Protein AF-A0A6M0BL70-F1 (afdb_monomer_lite)

Secondary structure (DSSP, 8-state):
-EEEEEEEEEEE-TTSTTTTS-EEEEESS-GGG-HHHHHHHTT---SEEEEEEEEEE-BTTTTB----GGGSSSB--TT----B---S--TTHHHHHHHHHHTS-HHHHTT--S--HHHHHHHHHHHTSSSTTT-

Foldseek 3Di:
DKDWQWKKKWFAAPPDPPNQGTDIDIDRDDCVPDPVNVVCVVPDDGDDMDMDTDMFDQDPVVRDTPRDRLPHDQDDFVLFRDTDDDDDADPPCVVCVVVLQVQADPVLSVRRDDDGSVSSVVRSVCRPDPCRSRD

pLDDT: mean 92.27, std 5.48, range [60.94, 97.94]

Structure (mmCIF, N/CA/C/O backbone):
data_AF-A0A6M0BL70-F1
#
_entry.id   AF-A0A6M0BL70-F1
#
loop_
_atom_site.group_PDB
_atom_site.id
_atom_site.type_symbol
_atom_site.label_atom_id
_atom_site.label_alt_id
_atom_site.label_comp_id
_atom_site.label_asym_id
_atom_site.label_entity_id
_atom_site.label_seq_id
_atom_site.pdbx_PDB_ins_code
_atom_site.Cartn_x
_atom_site.Cartn_y
_atom_site.Cartn_z
_atom_site.occupancy
_atom_site.B_iso_or_equiv
_atom_site.auth_seq_id
_atom_site.auth_comp_id
_atom_site.auth_asym_id
_atom_site.auth_atom_id
_atom_site.pdbx_PDB_model_num
ATOM 1 N N . MET A 1 1 ? 23.616 -1.511 -5.590 1.00 75.88 1 MET A N 1
ATOM 2 C CA . MET A 1 1 ? 23.458 -1.416 -4.116 1.00 75.88 1 MET A CA 1
ATOM 3 C C . MET A 1 1 ? 21.971 -1.233 -3.815 1.00 75.88 1 MET A C 1
ATOM 5 O O . MET A 1 1 ? 21.273 -0.740 -4.693 1.00 75.88 1 MET A O 1
ATOM 9 N N . ILE A 1 2 ? 21.470 -1.657 -2.653 1.00 85.19 2 ILE A N 1
ATOM 10 C CA . ILE A 1 2 ? 20.091 -1.364 -2.217 1.00 85.19 2 ILE A CA 1
ATOM 11 C C . ILE A 1 2 ? 20.122 -0.381 -1.051 1.00 85.19 2 ILE A C 1
ATOM 13 O O . ILE A 1 2 ? 21.054 -0.418 -0.249 1.00 85.19 2 ILE A O 1
ATOM 17 N N . GLN A 1 3 ? 19.112 0.477 -0.954 1.00 86.88 3 GLN A N 1
ATOM 18 C CA . GLN A 1 3 ? 18.956 1.405 0.164 1.00 86.88 3 GLN A CA 1
ATOM 19 C C . GLN A 1 3 ? 17.521 1.424 0.686 1.00 86.88 3 GLN A C 1
ATOM 21 O O . GLN A 1 3 ? 16.594 1.045 -0.030 1.00 86.88 3 GLN A O 1
ATOM 26 N N . LEU A 1 4 ? 17.336 1.900 1.918 1.00 90.69 4 LEU A N 1
ATOM 27 C CA . LEU A 1 4 ? 16.010 2.163 2.477 1.00 90.69 4 LEU A CA 1
ATOM 28 C C . LEU A 1 4 ? 15.299 3.246 1.663 1.00 90.69 4 LEU A C 1
ATOM 30 O O . LEU A 1 4 ? 15.883 4.279 1.346 1.00 90.69 4 LEU A O 1
ATOM 34 N N . ALA A 1 5 ? 14.035 2.996 1.339 1.00 91.81 5 ALA A N 1
ATOM 35 C CA . ALA A 1 5 ? 13.237 3.857 0.473 1.00 91.81 5 ALA A CA 1
ATOM 36 C C . ALA A 1 5 ? 11.810 4.091 0.994 1.00 91.81 5 ALA A C 1
ATOM 38 O O . ALA A 1 5 ? 10.976 4.614 0.255 1.00 91.81 5 ALA A O 1
ATOM 39 N N . GLY A 1 6 ? 11.531 3.687 2.237 1.00 93.62 6 GLY A N 1
ATOM 40 C CA . GLY A 1 6 ? 10.323 4.056 2.966 1.00 93.62 6 GLY A CA 1
ATOM 41 C C . GLY A 1 6 ? 9.858 3.026 3.987 1.00 93.62 6 GLY A C 1
ATOM 42 O O . GLY A 1 6 ? 10.362 1.903 4.058 1.00 93.62 6 GLY A O 1
ATOM 43 N N . PHE A 1 7 ? 8.880 3.434 4.781 1.00 95.69 7 PHE A N 1
ATOM 44 C CA 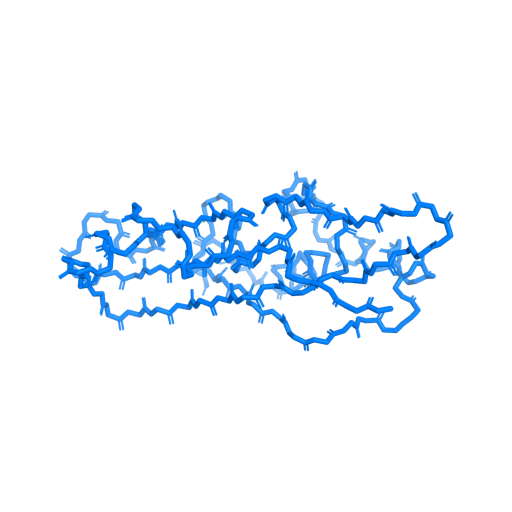. PHE A 1 7 ? 8.142 2.621 5.729 1.00 95.69 7 PHE A CA 1
ATOM 45 C C . PHE A 1 7 ? 6.653 2.940 5.641 1.00 95.69 7 PHE A C 1
ATOM 47 O O . PHE A 1 7 ? 6.236 4.028 5.248 1.00 95.69 7 PHE A O 1
ATOM 54 N N . SER A 1 8 ? 5.841 1.965 6.018 1.00 96.12 8 SER A N 1
ATOM 55 C CA . SER A 1 8 ? 4.398 2.078 5.942 1.00 96.12 8 SER A CA 1
ATOM 56 C C . SER A 1 8 ? 3.686 1.049 6.803 1.00 96.12 8 SER A C 1
ATOM 58 O O . SER A 1 8 ? 4.236 -0.022 7.078 1.00 96.12 8 SER A O 1
ATOM 60 N N . LEU A 1 9 ? 2.446 1.356 7.172 1.00 96.38 9 LEU A N 1
ATOM 61 C CA . LEU A 1 9 ? 1.517 0.429 7.801 1.00 96.38 9 LEU A CA 1
ATOM 62 C C . LEU A 1 9 ? 0.068 0.706 7.388 1.00 96.38 9 LEU A C 1
ATOM 64 O O . LEU A 1 9 ? -0.296 1.837 7.067 1.00 96.38 9 LEU A O 1
ATOM 68 N N . ALA A 1 10 ? -0.746 -0.342 7.435 1.00 96.75 10 ALA A N 1
ATOM 69 C CA . ALA A 1 10 ? -2.199 -0.307 7.382 1.00 96.75 10 ALA A CA 1
ATOM 70 C C . ALA A 1 10 ? -2.757 -1.113 8.559 1.00 96.75 10 ALA A C 1
ATOM 72 O O . ALA A 1 10 ? -2.222 -2.176 8.893 1.00 96.75 10 ALA A O 1
ATOM 73 N N . THR A 1 11 ? -3.808 -0.605 9.199 1.00 96.06 11 THR A N 1
ATOM 74 C CA . THR A 1 11 ? -4.398 -1.227 10.393 1.00 96.06 11 THR A CA 1
ATOM 75 C C . THR A 1 11 ? -5.917 -1.185 10.385 1.00 96.06 11 THR A C 1
ATOM 77 O O . THR A 1 11 ? -6.475 -0.144 10.053 1.00 96.06 11 THR A O 1
ATOM 80 N N . TRP A 1 12 ? -6.569 -2.275 10.797 1.00 95.50 12 TRP A N 1
ATOM 81 C CA . TRP A 1 12 ? -8.031 -2.400 10.874 1.00 95.50 12 TRP A CA 1
ATOM 82 C C . TRP A 1 12 ? -8.463 -2.718 12.298 1.00 95.50 12 TRP A C 1
ATOM 84 O O . TRP A 1 12 ? -7.952 -3.651 12.927 1.00 95.50 12 TRP A O 1
ATOM 94 N N . SER A 1 13 ? -9.442 -1.967 12.791 1.00 95.00 13 SER A N 1
ATOM 95 C CA . SER A 1 13 ? -9.928 -2.090 14.162 1.00 95.00 13 SER A CA 1
ATOM 96 C C . SER A 1 13 ? -11.428 -2.359 14.174 1.00 95.00 13 SER A C 1
ATOM 98 O O . SER A 1 13 ? -12.228 -1.559 13.682 1.00 95.00 13 SER A O 1
ATOM 100 N N . LYS A 1 14 ? -11.796 -3.502 14.751 1.00 94.69 14 LYS A N 1
ATOM 101 C CA . LYS A 1 14 ? -13.166 -3.984 14.881 1.00 94.69 14 LYS A CA 1
ATOM 102 C C . LYS A 1 14 ? -13.978 -3.100 15.816 1.00 94.69 14 LYS A C 1
ATOM 104 O O . LYS A 1 14 ? -13.456 -2.592 16.806 1.00 94.69 14 LYS A O 1
ATOM 109 N N . GLY A 1 15 ? -15.263 -2.941 15.520 1.00 93.25 15 GLY A N 1
ATOM 110 C CA . GLY A 1 15 ? -16.185 -2.130 16.314 1.00 93.25 15 GLY A CA 1
ATOM 111 C C . GLY A 1 15 ? -15.966 -0.621 16.185 1.00 93.25 15 GLY A C 1
ATOM 112 O O . GLY A 1 15 ? -16.512 0.139 16.983 1.00 93.25 15 GLY A O 1
ATOM 113 N N . THR A 1 16 ? -15.179 -0.171 15.204 1.00 90.88 16 THR A N 1
ATOM 114 C CA . THR A 1 16 ? -15.022 1.253 14.881 1.00 90.88 16 THR A CA 1
ATOM 115 C C . THR A 1 16 ? -15.964 1.659 13.747 1.00 90.88 16 THR A C 1
ATOM 117 O O . THR A 1 16 ? -16.439 0.820 12.986 1.00 90.88 16 THR A O 1
ATOM 120 N N . LEU A 1 17 ? -16.224 2.965 13.593 1.00 87.94 17 LEU A N 1
ATOM 121 C CA . LEU A 1 17 ? -17.066 3.489 12.503 1.00 87.94 17 LEU A CA 1
ATOM 122 C C . LEU A 1 17 ? -16.503 3.196 11.100 1.00 87.94 17 LEU A C 1
ATOM 124 O O . LEU A 1 17 ? -17.225 3.313 10.114 1.00 87.94 17 LEU A O 1
ATOM 1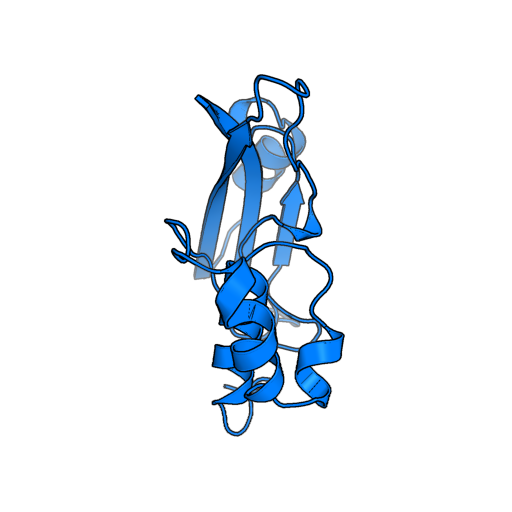28 N N . SER A 1 18 ? -15.223 2.841 11.012 1.00 86.69 18 SER A N 1
ATOM 129 C CA . SER A 1 18 ? -14.506 2.570 9.772 1.00 86.69 18 SER A CA 1
ATOM 130 C C . SER A 1 18 ? -13.851 1.188 9.793 1.00 86.69 18 SER A C 1
ATOM 132 O O . SER A 1 18 ? -12.773 1.037 9.240 1.00 86.69 18 SER A O 1
ATOM 134 N N . GLU A 1 19 ? -14.466 0.185 10.431 1.00 91.88 19 GLU A N 1
ATOM 135 C CA . GLU A 1 19 ? -13.898 -1.173 10.567 1.00 91.88 19 GLU A CA 1
ATOM 136 C C . GLU A 1 19 ? -13.452 -1.787 9.226 1.00 91.88 19 GLU A C 1
ATOM 138 O O . GLU A 1 19 ? -12.446 -2.491 9.166 1.00 91.88 19 GLU A O 1
ATOM 143 N N . ASP A 1 20 ? -14.160 -1.453 8.149 1.00 88.81 20 ASP A N 1
ATOM 144 C CA . ASP A 1 20 ? -13.889 -1.928 6.793 1.00 88.81 20 ASP A CA 1
ATOM 145 C C . ASP A 1 20 ? -12.709 -1.226 6.094 1.00 88.81 20 ASP A C 1
ATOM 147 O O . ASP A 1 20 ? -12.201 -1.728 5.091 1.00 88.81 20 ASP A O 1
ATOM 151 N N . TYR A 1 21 ? -12.262 -0.072 6.597 1.00 90.81 21 TYR A N 1
ATOM 152 C CA . TYR A 1 21 ? -11.222 0.745 5.971 1.00 90.81 21 TYR A CA 1
ATOM 153 C C . TYR A 1 21 ? -10.032 0.924 6.913 1.00 90.81 21 TYR A C 1
ATOM 155 O O . TYR A 1 21 ? -10.209 1.337 8.062 1.00 90.81 21 TYR A O 1
ATOM 163 N N . PRO A 1 22 ? -8.798 0.676 6.453 1.00 94.06 22 PRO A N 1
ATOM 164 C CA . PRO A 1 22 ? -7.663 0.782 7.342 1.00 94.06 22 PRO A CA 1
ATOM 165 C C . PRO A 1 22 ? -7.303 2.230 7.653 1.00 94.06 22 PRO A C 1
ATOM 167 O O . PRO A 1 22 ? -7.357 3.112 6.795 1.00 94.06 22 PRO A O 1
ATOM 170 N N . PHE A 1 23 ? -6.772 2.440 8.852 1.00 94.12 23 PHE A N 1
ATOM 171 C CA . PHE A 1 23 ? -5.858 3.548 9.089 1.00 94.12 23 PHE A CA 1
ATOM 172 C C . PHE A 1 23 ? -4.541 3.267 8.359 1.00 94.12 23 PHE A C 1
ATOM 174 O O . PHE A 1 23 ? -3.953 2.199 8.551 1.00 94.12 23 PHE A O 1
ATOM 181 N N . ILE A 1 24 ? -4.081 4.217 7.542 1.00 94.94 24 ILE A N 1
ATOM 182 C CA . ILE A 1 24 ? -2.867 4.096 6.729 1.00 94.94 24 ILE A CA 1
ATOM 183 C C . ILE A 1 24 ? -1.866 5.161 7.162 1.00 94.94 24 ILE A C 1
ATOM 185 O O . ILE A 1 24 ? -2.193 6.343 7.249 1.00 94.94 24 ILE A O 1
ATOM 189 N N . TYR A 1 25 ? -0.622 4.740 7.355 1.00 95.75 25 TYR A N 1
ATOM 190 C CA . TYR A 1 25 ? 0.523 5.627 7.487 1.00 95.75 25 TYR A CA 1
ATOM 191 C C . TYR A 1 25 ? 1.568 5.220 6.450 1.00 95.75 25 TYR A C 1
ATOM 193 O O . TYR A 1 25 ? 1.955 4.051 6.380 1.00 95.75 25 TYR A O 1
ATOM 201 N N . LYS A 1 26 ? 2.041 6.177 5.652 1.00 95.25 26 LYS A N 1
ATOM 202 C CA . LYS A 1 26 ? 3.149 6.000 4.709 1.00 95.25 26 LYS A CA 1
ATOM 203 C C . LYS A 1 26 ? 4.161 7.115 4.919 1.00 95.25 26 LYS A C 1
ATOM 205 O O . LYS A 1 26 ? 3.800 8.226 5.286 1.00 95.25 26 LYS A O 1
ATOM 210 N N . GLY A 1 27 ? 5.430 6.792 4.715 1.00 94.44 27 GLY A N 1
ATOM 211 C CA . GLY A 1 27 ? 6.495 7.776 4.766 1.00 94.44 27 GLY A CA 1
ATOM 212 C C . GLY A 1 27 ? 7.783 7.242 4.164 1.00 94.44 27 GLY A C 1
ATOM 213 O O . GLY A 1 27 ? 8.093 6.056 4.225 1.00 94.44 27 GLY A O 1
ATOM 214 N N . ILE A 1 28 ? 8.580 8.135 3.592 1.00 94.25 28 ILE A N 1
ATOM 215 C CA . ILE A 1 28 ? 9.884 7.781 3.010 1.00 94.25 28 ILE A CA 1
ATOM 216 C C . ILE A 1 28 ? 11.014 7.736 4.050 1.00 94.25 28 ILE A C 1
ATOM 218 O O . ILE A 1 28 ? 12.120 7.274 3.767 1.00 94.25 28 ILE A O 1
ATOM 222 N N . LYS A 1 29 ? 10.743 8.217 5.266 1.00 92.06 29 LYS A N 1
ATOM 223 C CA . LYS A 1 29 ? 11.704 8.258 6.363 1.00 92.06 29 LYS A CA 1
ATOM 224 C C . LYS A 1 29 ? 11.895 6.859 6.964 1.00 92.06 29 LYS A C 1
ATOM 226 O O . LYS A 1 29 ? 10.910 6.149 7.166 1.00 92.06 29 LYS A O 1
ATOM 231 N N . PRO A 1 30 ? 13.132 6.451 7.304 1.00 90.69 30 PRO A N 1
ATOM 232 C CA . PRO A 1 30 ? 13.345 5.218 8.048 1.00 90.69 30 PRO A CA 1
ATOM 233 C C . PRO A 1 30 ? 12.584 5.239 9.384 1.00 90.69 30 PRO A C 1
ATOM 235 O O . PRO A 1 30 ? 12.638 6.252 10.090 1.00 90.69 30 PRO A O 1
ATOM 238 N N . PRO A 1 31 ? 11.927 4.133 9.776 1.00 93.00 31 PRO A N 1
ATOM 239 C CA . PRO A 1 31 ? 10.995 4.133 10.905 1.00 93.00 31 PRO A CA 1
ATOM 240 C C . PRO A 1 31 ? 11.688 4.448 12.235 1.00 93.00 31 PRO A C 1
ATOM 242 O O . PRO A 1 31 ? 11.138 5.147 13.076 1.00 93.00 31 PRO A O 1
ATOM 245 N N . PHE A 1 32 ? 12.945 4.028 12.395 1.00 92.25 32 PHE A N 1
ATOM 246 C CA . PHE A 1 32 ? 13.764 4.307 13.580 1.00 92.25 32 PHE A CA 1
ATOM 247 C C . PHE A 1 32 ? 14.179 5.780 13.728 1.00 92.25 32 PHE A C 1
ATOM 249 O O . PHE A 1 32 ? 14.680 6.171 14.780 1.00 92.25 32 PHE A O 1
ATOM 256 N N . TYR A 1 33 ? 13.962 6.614 12.707 1.00 93.88 33 TYR A N 1
ATOM 257 C CA . TYR A 1 33 ? 14.157 8.060 12.801 1.00 93.88 33 TYR A CA 1
ATOM 258 C C . TYR A 1 33 ? 12.846 8.840 12.889 1.00 93.88 33 TYR A C 1
ATOM 260 O O . TYR A 1 33 ? 12.882 10.063 13.063 1.00 93.88 33 TYR A O 1
ATOM 268 N N . ASP A 1 34 ? 11.695 8.185 12.767 1.00 95.31 34 ASP A N 1
ATOM 269 C CA . ASP A 1 34 ? 10.398 8.845 12.787 1.00 95.31 34 ASP A CA 1
ATOM 270 C C . ASP A 1 34 ? 9.785 8.858 14.195 1.00 95.31 34 ASP A C 1
ATOM 272 O O . ASP A 1 34 ? 9.165 7.902 14.655 1.00 95.31 34 ASP A O 1
ATOM 276 N N . 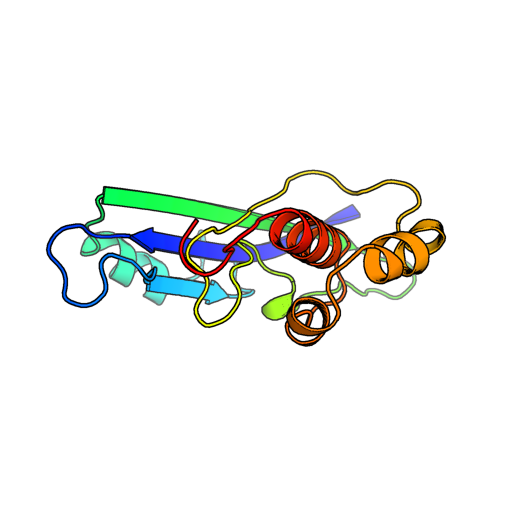ARG A 1 35 ? 9.966 9.983 14.896 1.00 95.31 35 ARG A N 1
ATOM 277 C CA . ARG A 1 35 ? 9.413 10.179 16.244 1.00 95.31 35 ARG A CA 1
ATOM 278 C C . ARG A 1 35 ? 7.886 10.247 16.256 1.00 95.31 35 ARG A C 1
ATOM 280 O O . ARG A 1 35 ? 7.290 9.879 17.263 1.00 95.31 35 ARG A O 1
ATOM 287 N N . ASN A 1 36 ? 7.265 10.702 15.167 1.00 94.81 36 ASN A N 1
ATOM 288 C CA . ASN A 1 36 ? 5.809 10.781 15.083 1.00 94.81 36 ASN A CA 1
ATOM 289 C C . ASN A 1 36 ? 5.228 9.376 14.953 1.00 94.81 36 ASN A C 1
ATOM 291 O O . ASN A 1 36 ? 4.279 9.047 15.656 1.00 94.81 36 ASN A O 1
ATOM 295 N N . LEU A 1 37 ? 5.848 8.529 14.128 1.00 95.38 37 LEU A N 1
ATOM 296 C CA . LEU A 1 37 ? 5.504 7.113 14.051 1.00 95.38 37 LEU A CA 1
ATOM 297 C C . LEU A 1 37 ? 5.695 6.415 15.400 1.00 95.38 37 LEU A C 1
ATOM 299 O O . LEU A 1 37 ? 4.804 5.693 15.831 1.00 95.38 37 LEU A O 1
ATOM 303 N N . ALA A 1 38 ? 6.826 6.637 16.077 1.00 94.69 38 ALA A N 1
ATOM 304 C CA . ALA A 1 38 ? 7.071 6.043 17.390 1.00 94.69 38 ALA A CA 1
ATOM 305 C C . ALA A 1 38 ? 5.973 6.432 18.397 1.00 94.69 38 ALA A C 1
ATOM 307 O O . ALA A 1 38 ? 5.374 5.558 19.016 1.00 94.69 38 ALA A O 1
ATOM 308 N N . SER A 1 39 ? 5.648 7.727 18.483 1.00 95.75 39 SER A N 1
ATOM 309 C CA . SER A 1 39 ? 4.581 8.229 19.356 1.00 95.75 39 SER A CA 1
ATOM 310 C C . SER A 1 39 ? 3.200 7.681 18.985 1.00 95.75 39 SER A C 1
ATOM 312 O O . SER A 1 39 ? 2.409 7.378 19.875 1.00 95.75 39 SER A O 1
ATOM 314 N N . LEU A 1 40 ? 2.912 7.520 17.690 1.00 94.88 40 LEU A N 1
ATOM 315 C CA . LEU A 1 40 ? 1.668 6.917 17.216 1.00 94.88 40 LEU A CA 1
ATOM 316 C C . LEU A 1 40 ? 1.575 5.455 17.662 1.00 94.88 40 LEU A C 1
ATOM 318 O O . LEU A 1 40 ? 0.586 5.058 18.273 1.00 94.88 40 LEU A O 1
ATOM 322 N N . CYS A 1 41 ? 2.627 4.671 17.423 1.00 94.12 41 CYS A N 1
ATOM 323 C CA . CYS A 1 41 ? 2.676 3.250 17.760 1.00 94.12 41 CYS A CA 1
ATOM 324 C C . CYS A 1 41 ? 2.562 2.971 19.267 1.00 94.12 41 CYS A C 1
ATOM 326 O O . CYS A 1 41 ? 2.047 1.921 19.636 1.00 94.12 41 CYS A O 1
ATOM 328 N N . GLU A 1 42 ? 2.989 3.883 20.146 1.00 95.38 42 GLU A N 1
ATOM 329 C CA . GLU A 1 42 ? 2.865 3.714 21.607 1.00 95.38 42 GLU A CA 1
ATOM 330 C C . GLU A 1 42 ? 1.415 3.638 22.103 1.00 95.38 42 GLU A C 1
ATOM 332 O O . GLU A 1 42 ? 1.154 3.112 23.187 1.00 95.38 42 GLU A O 1
ATOM 337 N N . ARG A 1 43 ? 0.469 4.203 21.349 1.00 92.94 43 ARG A N 1
ATOM 338 C CA . ARG A 1 43 ? -0.939 4.331 21.755 1.00 92.94 43 ARG A CA 1
ATOM 339 C C . ARG A 1 43 ? -1.905 3.700 20.755 1.00 92.94 43 ARG A C 1
ATOM 341 O O . ARG A 1 43 ? -3.114 3.811 20.944 1.00 92.94 43 ARG A O 1
ATOM 348 N N . HIS A 1 44 ? -1.388 3.071 19.701 1.00 93.69 44 HIS A N 1
ATOM 349 C CA . HIS A 1 44 ? -2.196 2.514 18.622 1.00 93.69 44 HIS A CA 1
ATOM 350 C C . HIS A 1 44 ? -2.513 1.043 18.873 1.00 93.69 44 HIS A C 1
ATOM 352 O O . HIS A 1 44 ? -1.628 0.190 18.841 1.00 93.69 44 HIS A O 1
ATOM 358 N N . GLU A 1 45 ? -3.791 0.744 19.081 1.00 94.44 45 GLU A N 1
ATOM 359 C CA . GLU A 1 45 ? -4.301 -0.619 19.198 1.00 94.44 45 GLU A CA 1
ATOM 360 C C . GLU A 1 45 ? -5.095 -0.990 17.945 1.00 94.44 45 GLU A C 1
ATOM 362 O O . GLU A 1 45 ? -5.863 -0.192 17.401 1.00 94.44 45 GLU A O 1
ATOM 367 N N . THR A 1 46 ? -4.910 -2.219 17.468 1.00 95.31 46 THR A N 1
ATOM 368 C CA . THR A 1 46 ? -5.582 -2.690 16.261 1.00 95.31 46 THR A CA 1
ATOM 369 C C . THR A 1 46 ? -5.781 -4.197 16.264 1.00 95.31 46 THR A C 1
ATOM 371 O O . THR A 1 46 ? -5.055 -4.930 16.935 1.00 95.31 46 THR A O 1
ATOM 374 N N . ASN A 1 47 ? -6.767 -4.672 15.506 1.00 96.00 47 ASN A N 1
ATOM 375 C CA . ASN A 1 47 ? -7.042 -6.098 15.364 1.00 96.00 47 ASN A CA 1
ATOM 376 C C . ASN A 1 47 ? -6.220 -6.734 14.245 1.00 96.00 47 ASN A C 1
ATOM 378 O O . ASN A 1 47 ? -5.901 -7.918 14.328 1.00 96.00 47 ASN A O 1
ATOM 382 N N . VAL A 1 48 ? -5.896 -5.968 13.204 1.00 95.94 48 VAL A N 1
ATOM 383 C CA . VAL A 1 48 ? -5.118 -6.431 12.052 1.00 95.94 48 VAL A CA 1
ATOM 384 C C . VAL A 1 48 ? -4.107 -5.357 11.686 1.00 95.94 48 VAL A C 1
ATOM 386 O O . VAL A 1 48 ? -4.464 -4.189 11.571 1.00 95.94 48 VAL A O 1
ATOM 389 N N . LEU A 1 49 ? -2.856 -5.758 11.473 1.00 96.06 49 LEU A N 1
ATOM 390 C CA . LEU A 1 49 ? -1.754 -4.888 11.071 1.00 96.06 49 LEU A CA 1
ATOM 391 C C . LEU A 1 49 ? -1.030 -5.504 9.874 1.00 96.06 49 LEU A C 1
ATOM 393 O O . LEU A 1 49 ? -0.636 -6.669 9.915 1.00 96.06 49 LEU A O 1
ATOM 397 N N . LEU A 1 50 ? -0.777 -4.689 8.854 1.00 97.50 50 LEU A N 1
ATOM 398 C CA . LEU A 1 50 ? 0.177 -4.977 7.790 1.00 97.50 50 LEU A CA 1
ATOM 399 C C . LEU A 1 50 ? 1.167 -3.821 7.693 1.00 97.50 50 LEU A C 1
ATOM 401 O O . LEU A 1 50 ? 0.765 -2.693 7.428 1.00 97.50 50 LEU A O 1
ATOM 405 N N . CYS A 1 51 ? 2.458 -4.084 7.879 1.00 96.12 51 CYS A N 1
ATOM 406 C CA . CYS A 1 51 ? 3.506 -3.074 7.757 1.00 96.12 51 CYS A CA 1
ATOM 407 C C . CYS A 1 51 ? 4.645 -3.542 6.854 1.00 96.12 51 CYS A C 1
ATOM 409 O O . CYS A 1 51 ? 4.857 -4.739 6.650 1.00 96.12 51 CYS A O 1
ATOM 411 N N . HIS A 1 52 ? 5.374 -2.587 6.281 1.00 96.06 52 HIS A N 1
ATOM 412 C CA . HIS A 1 52 ? 6.461 -2.890 5.361 1.00 96.06 52 HIS A CA 1
ATOM 413 C C . HIS A 1 52 ? 7.538 -1.803 5.363 1.00 96.06 52 HIS A C 1
ATOM 415 O O . HIS A 1 52 ? 7.238 -0.613 5.241 1.00 96.06 52 HIS A O 1
ATOM 421 N N . ILE A 1 53 ? 8.799 -2.236 5.445 1.00 94.44 53 ILE A N 1
ATOM 422 C CA . ILE A 1 53 ? 9.983 -1.415 5.172 1.00 94.44 53 ILE A CA 1
ATOM 423 C C . ILE A 1 53 ? 10.417 -1.704 3.738 1.00 94.44 53 ILE A C 1
ATOM 425 O O . ILE A 1 53 ? 10.772 -2.837 3.412 1.00 94.44 53 ILE A O 1
ATOM 429 N N . ARG A 1 54 ? 10.414 -0.676 2.891 1.00 93.12 54 ARG A N 1
ATOM 430 C CA . ARG A 1 54 ? 10.801 -0.780 1.486 1.00 93.12 54 ARG A CA 1
ATOM 431 C C . ARG A 1 54 ? 12.290 -0.510 1.318 1.00 93.12 54 ARG A C 1
ATOM 433 O O . ARG A 1 54 ? 12.819 0.472 1.842 1.00 93.12 54 ARG A O 1
ATOM 440 N N . ALA A 1 55 ? 12.930 -1.322 0.484 1.00 90.25 55 ALA A N 1
ATOM 441 C CA . ALA A 1 55 ? 14.224 -1.009 -0.105 1.00 90.25 55 ALA A CA 1
ATOM 442 C C . ALA A 1 55 ? 14.074 -0.745 -1.610 1.00 90.25 55 ALA A C 1
ATOM 444 O O . ALA A 1 55 ? 13.253 -1.379 -2.276 1.00 90.25 55 ALA A O 1
ATOM 445 N N . SER A 1 56 ? 14.861 0.180 -2.155 1.00 88.31 56 SER A N 1
ATOM 446 C CA . SER A 1 56 ? 14.962 0.406 -3.599 1.00 88.31 56 SER A CA 1
ATOM 447 C C . SER A 1 56 ? 16.376 0.133 -4.089 1.00 88.31 56 SER A C 1
ATOM 449 O O . SER A 1 56 ? 17.353 0.294 -3.352 1.00 88.31 56 SER A O 1
ATOM 451 N N . GLY A 1 57 ? 16.489 -0.242 -5.364 1.00 86.06 57 GLY A N 1
ATOM 452 C CA . GLY A 1 57 ? 17.769 -0.187 -6.058 1.00 86.06 57 GLY A CA 1
ATOM 453 C C . GLY A 1 57 ? 18.323 1.238 -6.033 1.00 86.06 57 GLY A C 1
ATOM 454 O O . GLY A 1 57 ? 17.566 2.207 -6.120 1.00 86.06 57 GLY A O 1
ATOM 455 N N . TYR A 1 58 ? 19.636 1.335 -5.872 1.00 83.38 58 TYR A N 1
ATOM 456 C CA . TYR A 1 58 ? 20.401 2.564 -6.015 1.00 83.38 58 TYR A CA 1
ATOM 457 C C . TYR A 1 58 ? 21.219 2.476 -7.302 1.00 83.38 58 TYR A C 1
ATOM 459 O O . TYR A 1 58 ? 22.047 1.563 -7.443 1.00 83.38 58 TYR A O 1
ATOM 467 N N . ASP A 1 59 ? 20.964 3.397 -8.227 1.00 81.31 59 ASP A N 1
ATOM 468 C CA . ASP A 1 59 ? 21.762 3.581 -9.430 1.00 81.31 59 ASP A CA 1
ATOM 469 C C . ASP A 1 59 ? 23.006 4.391 -9.066 1.00 81.31 59 ASP A C 1
ATOM 471 O O . ASP A 1 59 ? 22.953 5.600 -8.854 1.00 81.31 59 ASP A O 1
ATOM 475 N N . SER A 1 60 ? 24.144 3.707 -8.982 1.00 78.12 60 SER A N 1
ATOM 476 C CA . SER A 1 60 ? 25.419 4.331 -8.635 1.00 78.12 60 SER A CA 1
ATOM 477 C C . SER A 1 60 ? 26.019 5.185 -9.751 1.00 78.12 60 SER A C 1
ATOM 479 O O . SER A 1 60 ? 26.939 5.946 -9.476 1.00 78.12 60 SER A O 1
ATOM 481 N N . LEU A 1 61 ? 25.562 5.039 -10.999 1.00 80.25 61 LEU A N 1
ATOM 482 C CA . LEU A 1 61 ? 26.058 5.841 -12.121 1.00 80.25 61 LEU A CA 1
ATOM 483 C C . LEU A 1 61 ? 25.392 7.214 -12.140 1.00 80.25 61 LEU A C 1
ATOM 485 O O . LEU A 1 61 ? 26.064 8.217 -12.363 1.00 80.25 61 LEU A O 1
ATOM 489 N N . ASN A 1 62 ? 24.090 7.246 -11.856 1.00 80.94 62 ASN A N 1
ATOM 490 C CA . ASN A 1 62 ? 23.306 8.480 -11.815 1.00 80.94 62 ASN A CA 1
ATOM 491 C C . ASN A 1 62 ? 23.123 9.030 -10.390 1.00 80.94 62 ASN A C 1
ATOM 493 O O . ASN A 1 62 ? 22.548 10.095 -10.215 1.00 80.94 62 ASN A O 1
ATOM 497 N N . TYR A 1 63 ? 23.648 8.333 -9.376 1.00 76.06 63 TYR A N 1
ATOM 498 C CA . TYR A 1 63 ? 23.490 8.641 -7.948 1.00 76.06 63 TYR A CA 1
ATOM 499 C C . TYR A 1 63 ? 22.023 8.770 -7.509 1.00 76.06 63 TYR A C 1
ATOM 501 O O . TYR A 1 63 ? 21.699 9.520 -6.587 1.00 76.06 63 TYR A O 1
ATOM 509 N N . GLU A 1 64 ? 21.136 8.006 -8.143 1.00 78.81 64 GLU A N 1
ATOM 510 C CA . GLU A 1 64 ? 19.693 8.126 -7.978 1.00 78.81 64 GLU A CA 1
ATOM 511 C C . GLU A 1 64 ? 19.068 6.884 -7.346 1.00 78.81 64 GLU A C 1
ATOM 513 O O . GLU A 1 64 ? 19.466 5.737 -7.563 1.00 78.81 64 GLU A O 1
ATOM 518 N N . ALA A 1 65 ? 18.014 7.126 -6.576 1.00 81.75 65 ALA A N 1
ATOM 519 C CA . ALA A 1 65 ? 17.097 6.102 -6.120 1.00 81.75 65 ALA A CA 1
ATOM 520 C C . ALA A 1 65 ? 15.676 6.646 -6.140 1.00 81.75 65 ALA A C 1
ATOM 522 O O . ALA A 1 65 ? 15.416 7.777 -5.729 1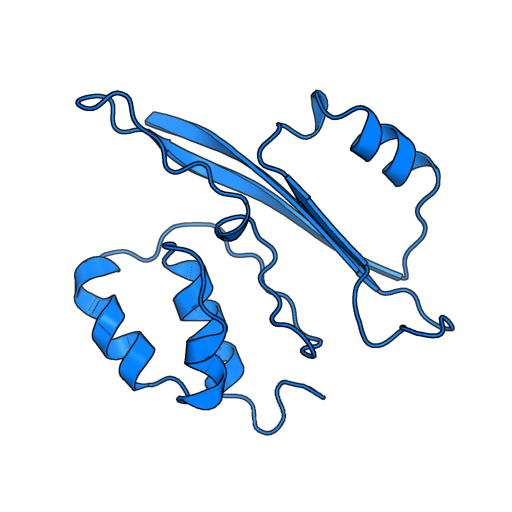.00 81.75 65 ALA A O 1
ATOM 523 N N . VAL A 1 66 ? 14.738 5.806 -6.568 1.00 85.38 66 VAL A N 1
ATOM 524 C CA . VAL A 1 66 ? 13.324 6.179 -6.622 1.00 85.38 66 VAL A CA 1
ATOM 525 C C . VAL A 1 66 ? 12.706 6.054 -5.229 1.00 85.38 66 VAL A C 1
ATOM 527 O O . VAL A 1 66 ? 12.171 5.006 -4.833 1.00 85.38 66 VAL A O 1
ATOM 530 N N . VAL A 1 67 ? 12.782 7.154 -4.487 1.00 90.06 67 VAL A N 1
ATOM 531 C CA . VAL A 1 67 ? 12.174 7.335 -3.168 1.00 90.06 67 VAL A CA 1
ATOM 532 C C . VAL A 1 67 ? 10.902 8.162 -3.341 1.00 90.06 67 VAL A C 1
ATOM 534 O O . VAL A 1 67 ? 10.955 9.360 -3.588 1.00 90.06 67 VAL A O 1
ATOM 537 N N . ASN A 1 68 ? 9.751 7.497 -3.267 1.00 91.62 68 ASN A N 1
ATOM 538 C CA . ASN A 1 68 ? 8.437 8.115 -3.421 1.00 91.62 68 ASN A CA 1
ATOM 539 C C . ASN A 1 68 ? 7.449 7.382 -2.505 1.00 91.62 68 ASN A C 1
ATOM 541 O O . ASN A 1 68 ? 7.479 6.150 -2.424 1.00 91.62 68 ASN A O 1
ATOM 545 N N . GLU A 1 69 ? 6.596 8.135 -1.818 1.00 93.06 69 GLU A N 1
ATOM 546 C CA . GLU A 1 69 ? 5.583 7.605 -0.907 1.00 93.06 69 GLU A CA 1
ATOM 547 C C . GLU A 1 69 ? 4.556 6.712 -1.618 1.00 93.06 69 GLU A C 1
ATOM 549 O O . GLU A 1 69 ? 4.198 5.663 -1.086 1.00 93.06 69 GLU A O 1
ATOM 554 N N . ASN A 1 70 ? 4.188 7.032 -2.863 1.00 93.19 70 ASN A N 1
ATOM 555 C CA . ASN A 1 70 ? 3.281 6.213 -3.675 1.00 93.19 70 ASN A CA 1
ATOM 556 C C . ASN A 1 70 ? 3.862 4.827 -3.968 1.00 93.19 70 ASN A C 1
ATOM 558 O O . ASN A 1 70 ? 3.126 3.862 -4.115 1.00 93.19 70 ASN A O 1
ATOM 562 N N . ASN A 1 71 ? 5.191 4.697 -3.979 1.00 93.75 71 ASN A N 1
ATOM 563 C CA . ASN A 1 71 ? 5.858 3.409 -4.152 1.00 93.75 71 ASN A CA 1
ATOM 564 C C . ASN A 1 71 ? 5.969 2.612 -2.842 1.00 93.75 71 ASN A C 1
ATOM 566 O O . ASN A 1 71 ? 6.478 1.489 -2.858 1.00 93.75 71 ASN A O 1
ATOM 570 N N . CYS A 1 72 ? 5.568 3.185 -1.704 1.00 94.38 72 CYS A N 1
ATOM 571 C CA . CYS A 1 72 ? 5.570 2.490 -0.427 1.00 94.38 72 CYS A CA 1
ATOM 572 C C . CYS A 1 72 ? 4.338 1.594 -0.312 1.00 94.38 72 CYS A C 1
ATOM 574 O O . CYS A 1 72 ? 3.211 1.979 -0.634 1.00 94.38 72 CYS A O 1
ATOM 576 N N . HIS A 1 73 ? 4.583 0.389 0.193 1.00 94.12 73 HIS A N 1
ATOM 577 C CA . HIS A 1 73 ? 3.548 -0.576 0.546 1.00 94.12 73 HIS A CA 1
ATOM 578 C C . HIS A 1 73 ? 2.758 -0.070 1.774 1.00 94.12 73 HIS A C 1
ATOM 580 O O . HIS A 1 73 ? 2.858 1.103 2.116 1.00 94.12 73 HIS A O 1
ATOM 586 N N . PRO A 1 74 ? 1.887 -0.890 2.373 1.00 96.56 74 PRO A N 1
ATOM 587 C CA . PRO A 1 74 ? 0.992 -1.710 1.571 1.00 96.56 74 PRO A CA 1
ATOM 588 C C . PRO A 1 74 ? 0.248 -0.852 0.524 1.00 96.56 74 PRO A C 1
ATOM 590 O O . PRO A 1 74 ? -0.068 0.321 0.749 1.00 96.56 74 PRO A O 1
ATOM 593 N N . PHE A 1 75 ? 0.000 -1.420 -0.652 1.00 96.12 75 PHE A N 1
ATOM 594 C CA . PHE A 1 75 ? -0.917 -0.824 -1.619 1.00 96.12 75 PHE A CA 1
ATOM 595 C C . PHE A 1 75 ? -2.340 -1.080 -1.173 1.00 96.12 75 PHE A C 1
ATOM 597 O O . PHE A 1 75 ? -2.680 -2.209 -0.826 1.00 96.12 75 PHE A O 1
ATOM 604 N N . ILE A 1 76 ? -3.141 -0.025 -1.187 1.00 95.38 76 ILE A N 1
ATOM 605 C CA . ILE A 1 76 ? -4.581 -0.089 -1.014 1.00 95.38 76 ILE A CA 1
ATOM 606 C C . ILE A 1 76 ? -5.191 1.087 -1.762 1.00 95.38 76 ILE A C 1
ATOM 608 O O . ILE A 1 76 ? -4.773 2.231 -1.571 1.00 95.38 76 ILE A O 1
ATOM 612 N N . PHE A 1 77 ? -6.133 0.803 -2.657 1.00 95.31 77 PHE A N 1
ATOM 613 C CA . PHE A 1 77 ? -6.799 1.854 -3.416 1.00 95.31 77 PHE A CA 1
ATOM 614 C C . PHE A 1 77 ? -7.922 2.507 -2.599 1.00 95.31 77 PHE A C 1
ATOM 616 O O . PHE A 1 77 ? -8.512 1.865 -1.725 1.00 95.31 77 PHE A O 1
ATOM 623 N N . PRO A 1 78 ? -8.254 3.782 -2.866 1.00 91.94 78 PRO A N 1
ATOM 624 C CA . PRO A 1 78 ? -9.350 4.459 -2.183 1.00 91.94 78 PRO A CA 1
ATOM 625 C C . PRO A 1 78 ? -10.672 3.692 -2.311 1.00 91.94 78 PRO A C 1
ATOM 627 O O . PRO A 1 78 ? -11.147 3.438 -3.417 1.00 91.94 78 PRO A O 1
ATOM 630 N N . GLY A 1 79 ? -11.278 3.347 -1.172 1.00 90.50 79 GLY A N 1
ATOM 631 C CA . GLY A 1 79 ? -12.535 2.593 -1.114 1.00 90.50 79 GLY A CA 1
ATOM 632 C C . GLY A 1 79 ? -12.385 1.068 -1.195 1.00 90.50 79 GLY A C 1
ATOM 633 O O . GLY A 1 79 ? -13.397 0.372 -1.190 1.00 90.50 79 GLY A O 1
ATOM 634 N N . PHE A 1 80 ? -11.159 0.546 -1.259 1.00 93.44 80 PHE A N 1
ATOM 635 C CA . PHE A 1 80 ? -10.869 -0.889 -1.237 1.00 93.44 80 PHE A CA 1
ATOM 636 C C . PHE A 1 80 ? -10.541 -1.329 0.192 1.00 93.44 80 PHE A C 1
ATOM 638 O O . PHE A 1 80 ? -10.195 -0.502 1.041 1.00 93.44 80 PHE A O 1
ATOM 645 N N . ARG A 1 81 ? -10.658 -2.633 0.458 1.00 90.56 81 ARG A N 1
ATOM 646 C CA . ARG A 1 81 ? -10.465 -3.219 1.798 1.00 90.56 81 ARG A CA 1
ATOM 647 C C . ARG A 1 81 ? -9.203 -4.065 1.892 1.00 90.56 81 ARG A C 1
ATOM 649 O O . ARG A 1 81 ? -8.568 -4.116 2.943 1.00 90.56 81 ARG A O 1
ATOM 656 N N . LEU A 1 82 ? -8.815 -4.688 0.782 1.00 93.69 82 LEU A N 1
ATOM 657 C CA . LEU A 1 82 ? -7.633 -5.533 0.695 1.00 93.69 82 LEU A CA 1
ATOM 658 C C . LEU A 1 82 ? -6.383 -4.702 0.464 1.00 93.69 82 LEU A C 1
ATOM 660 O O . LEU A 1 82 ? -6.296 -3.943 -0.500 1.00 93.69 82 LEU A O 1
ATOM 664 N N . ALA A 1 83 ? -5.384 -4.903 1.316 1.00 95.75 83 ALA A N 1
ATOM 665 C CA . ALA A 1 83 ? -4.079 -4.289 1.157 1.00 95.75 83 ALA A CA 1
ATOM 666 C C . ALA A 1 83 ? -3.019 -5.334 0.800 1.00 95.75 83 ALA A C 1
ATOM 668 O O . ALA A 1 83 ? -3.076 -6.474 1.264 1.00 95.75 83 ALA A O 1
ATOM 669 N N . MET A 1 84 ? -2.016 -4.941 0.015 1.00 96.12 84 MET A N 1
ATOM 670 C CA . MET A 1 84 ? -0.936 -5.838 -0.396 1.00 96.12 84 MET A CA 1
ATOM 671 C C . MET A 1 84 ? 0.434 -5.230 -0.122 1.00 96.12 84 MET A C 1
ATOM 673 O O . MET A 1 84 ? 0.749 -4.132 -0.576 1.00 96.12 84 MET A O 1
ATOM 677 N N . ALA A 1 85 ? 1.283 -5.978 0.577 1.00 95.56 85 ALA A N 1
ATOM 678 C CA . ALA A 1 85 ? 2.716 -5.727 0.632 1.00 95.56 85 ALA A CA 1
ATOM 679 C C . ALA A 1 85 ? 3.432 -6.867 -0.092 1.00 95.56 85 ALA A C 1
ATOM 681 O O . ALA A 1 85 ? 3.129 -8.036 0.134 1.00 95.56 85 ALA A O 1
ATOM 682 N N . HIS A 1 86 ? 4.386 -6.526 -0.950 1.00 91.06 86 HIS A N 1
ATOM 683 C CA . HIS A 1 86 ? 5.166 -7.502 -1.700 1.00 91.06 86 HIS A CA 1
ATOM 684 C C . HIS A 1 86 ? 6.653 -7.363 -1.370 1.00 91.06 86 HIS A C 1
ATOM 686 O O . HIS A 1 86 ? 7.123 -6.274 -1.040 1.00 91.06 86 HIS A O 1
ATOM 692 N N . ASN A 1 87 ? 7.401 -8.461 -1.426 1.00 87.62 87 ASN A N 1
ATOM 693 C CA . ASN A 1 87 ? 8.843 -8.442 -1.221 1.00 87.62 87 ASN A CA 1
ATOM 694 C C . ASN A 1 87 ? 9.513 -9.258 -2.329 1.00 87.62 87 ASN A C 1
ATOM 696 O O . ASN A 1 87 ? 9.093 -10.382 -2.582 1.00 87.62 87 ASN A O 1
ATOM 700 N N . VAL A 1 88 ? 10.575 -8.694 -2.914 1.00 82.94 88 VAL A N 1
ATOM 701 C CA . VAL A 1 88 ? 11.284 -9.121 -4.143 1.00 82.94 88 VAL A CA 1
ATOM 702 C C . VAL A 1 88 ? 10.639 -8.661 -5.453 1.00 82.94 88 VAL A C 1
ATOM 704 O O . VAL A 1 88 ? 9.426 -8.693 -5.592 1.00 82.94 88 VAL A O 1
ATOM 707 N N . GLY A 1 89 ? 11.494 -8.241 -6.400 1.00 85.31 89 GLY A N 1
ATOM 708 C CA . GLY A 1 89 ? 11.144 -7.680 -7.713 1.00 85.31 89 GLY A CA 1
ATOM 709 C C . GLY A 1 89 ? 10.538 -8.676 -8.682 1.00 85.31 89 GLY A C 1
ATOM 710 O O . GLY A 1 89 ? 10.899 -9.852 -8.695 1.00 85.31 89 GLY A O 1
ATOM 711 N N . VAL A 1 90 ? 9.670 -8.173 -9.554 1.00 90.12 90 VAL A N 1
ATOM 712 C CA . VAL A 1 90 ? 9.210 -8.890 -10.738 1.00 90.12 90 VAL A CA 1
ATOM 713 C C . VAL A 1 90 ? 10.294 -8.780 -11.809 1.00 90.12 90 VAL A C 1
ATOM 715 O O . VAL A 1 90 ? 10.569 -7.706 -12.349 1.00 90.12 90 VAL A O 1
ATOM 718 N N . ASN A 1 91 ? 10.946 -9.902 -12.108 1.00 91.19 91 ASN A N 1
ATOM 719 C CA . ASN A 1 91 ? 11.978 -9.935 -13.139 1.00 91.19 91 ASN A CA 1
ATOM 720 C C . ASN A 1 91 ? 11.376 -9.638 -14.522 1.00 91.19 91 ASN A C 1
ATOM 722 O O . ASN A 1 91 ? 10.309 -10.149 -14.854 1.00 91.19 91 ASN A O 1
ATOM 726 N N . GLY A 1 92 ? 12.063 -8.824 -15.325 1.00 92.12 92 GLY A N 1
ATOM 727 C CA . GLY A 1 92 ? 11.574 -8.421 -16.647 1.00 92.12 92 GLY A CA 1
ATOM 728 C C . GLY A 1 92 ? 10.294 -7.576 -16.605 1.00 92.12 92 GLY A C 1
ATOM 729 O O . GLY A 1 92 ? 9.481 -7.631 -17.527 1.00 92.12 92 GLY A O 1
ATOM 730 N N . PHE A 1 93 ? 10.057 -6.827 -15.517 1.00 92.81 93 PHE A N 1
ATOM 731 C CA . PHE A 1 93 ? 8.821 -6.055 -15.374 1.00 92.81 93 PHE A CA 1
ATOM 732 C C . PHE A 1 93 ? 8.608 -5.046 -16.507 1.00 92.81 93 PHE A C 1
ATOM 734 O O . PHE A 1 93 ? 7.478 -4.867 -16.948 1.00 92.81 93 PHE A O 1
ATOM 741 N N . LYS A 1 94 ? 9.665 -4.384 -16.997 1.00 92.00 94 LYS A N 1
ATOM 742 C CA . LYS A 1 94 ? 9.530 -3.358 -18.047 1.00 92.00 94 LYS A CA 1
ATOM 743 C C . LYS A 1 94 ? 8.933 -3.942 -19.326 1.00 92.00 94 LYS A C 1
ATOM 745 O O . LYS A 1 94 ? 8.133 -3.280 -19.979 1.00 92.00 94 LYS A O 1
ATOM 750 N N . GLU A 1 95 ? 9.304 -5.174 -19.638 1.00 96.19 95 GLU A N 1
ATOM 751 C CA . GLU A 1 95 ? 8.883 -5.925 -20.810 1.00 96.19 95 GLU A CA 1
ATOM 752 C C . GLU A 1 95 ? 7.423 -6.371 -20.689 1.00 96.19 95 GLU A C 1
ATOM 754 O O . GLU A 1 95 ? 6.675 -6.274 -21.657 1.00 96.19 95 GLU A O 1
ATOM 759 N N . ILE A 1 96 ? 6.991 -6.799 -19.498 1.00 95.81 96 ILE A N 1
ATOM 760 C CA . ILE A 1 96 ? 5.633 -7.329 -19.280 1.00 95.81 96 ILE A CA 1
ATOM 761 C C . ILE A 1 96 ? 4.634 -6.293 -18.752 1.00 95.81 96 ILE A C 1
ATOM 763 O O . ILE A 1 96 ? 3.443 -6.582 -18.662 1.00 95.81 96 ILE A O 1
ATOM 767 N N . ARG A 1 97 ? 5.075 -5.086 -18.380 1.00 95.19 97 ARG A N 1
ATOM 768 C CA . ARG A 1 97 ? 4.232 -4.081 -17.706 1.00 95.19 97 ARG A CA 1
ATOM 769 C C . ARG A 1 97 ? 2.952 -3.777 -18.477 1.00 95.19 97 ARG A C 1
ATOM 771 O O . ARG A 1 97 ? 1.882 -3.709 -17.877 1.00 95.19 97 ARG A O 1
ATOM 778 N N . LEU A 1 98 ? 3.066 -3.546 -19.785 1.00 95.38 98 LEU A N 1
ATOM 779 C CA . LEU A 1 98 ? 1.912 -3.216 -20.623 1.00 95.38 98 LEU A CA 1
ATOM 780 C C . LEU A 1 98 ? 0.945 -4.399 -20.727 1.00 95.38 98 LEU A C 1
ATOM 782 O O . LEU A 1 98 ? -0.261 -4.200 -20.609 1.00 95.38 98 LEU A O 1
ATOM 786 N N . ASP A 1 99 ? 1.463 -5.621 -20.849 1.00 96.62 99 ASP A N 1
ATOM 787 C CA . ASP A 1 99 ? 0.643 -6.834 -20.890 1.00 96.62 99 ASP A CA 1
ATOM 788 C C . ASP A 1 99 ? -0.113 -7.064 -19.578 1.00 96.62 99 ASP A C 1
ATOM 790 O O . ASP A 1 99 ? -1.274 -7.473 -19.606 1.00 96.62 99 ASP A O 1
ATOM 794 N N . LEU A 1 100 ? 0.513 -6.778 -18.430 1.00 96.25 100 LEU A N 1
ATOM 795 C CA . LEU A 1 100 ? -0.153 -6.851 -17.127 1.00 96.25 100 LEU A CA 1
ATOM 796 C C . LEU A 1 100 ? -1.274 -5.814 -17.023 1.00 96.25 100 LEU A C 1
ATOM 798 O O . LEU A 1 100 ? -2.391 -6.170 -16.662 1.00 96.25 100 LEU A O 1
ATOM 802 N N . LEU A 1 101 ? -1.010 -4.559 -17.397 1.00 96.12 101 LEU A N 1
ATOM 803 C CA . LEU A 1 101 ? -2.023 -3.498 -17.365 1.00 96.12 101 LEU A CA 1
ATOM 804 C C . LEU A 1 101 ? -3.196 -3.771 -18.308 1.00 96.12 101 LEU A C 1
ATOM 806 O O . LEU A 1 101 ? -4.336 -3.500 -17.945 1.00 96.12 101 LEU A O 1
ATOM 810 N N . ASN A 1 102 ? -2.943 -4.357 -19.479 1.00 96.56 102 ASN A N 1
ATOM 811 C CA . ASN A 1 102 ? -3.993 -4.743 -20.425 1.00 96.56 102 ASN A CA 1
ATOM 812 C C . ASN A 1 102 ? -4.904 -5.865 -19.896 1.00 96.56 102 ASN A C 1
ATOM 814 O O . ASN A 1 102 ? -6.001 -6.055 -20.415 1.00 96.56 102 ASN A O 1
ATOM 818 N N . ARG A 1 103 ? -4.463 -6.617 -18.880 1.00 97.19 103 ARG A N 1
ATOM 819 C CA . ARG A 1 103 ? -5.267 -7.641 -18.191 1.00 97.19 103 ARG A CA 1
ATOM 820 C C . ARG A 1 103 ? -6.019 -7.090 -16.978 1.00 97.19 103 ARG A C 1
ATOM 822 O O . ARG A 1 103 ? -6.820 -7.813 -16.387 1.00 97.19 103 ARG A O 1
ATOM 829 N N . CYS A 1 104 ? -5.764 -5.843 -16.594 1.00 97.94 104 CYS A N 1
ATOM 830 C CA . CYS A 1 104 ? -6.471 -5.180 -15.510 1.00 97.94 104 CYS A CA 1
ATOM 831 C C . CYS A 1 104 ? -7.803 -4.591 -15.996 1.00 97.94 104 CYS A C 1
ATOM 833 O O . CYS A 1 104 ? -7.938 -4.162 -17.143 1.00 97.94 104 CYS A O 1
ATOM 835 N N . LYS A 1 105 ? -8.781 -4.501 -15.093 1.00 97.06 105 LYS A N 1
ATOM 836 C CA . LYS A 1 105 ? -10.031 -3.771 -15.320 1.00 97.06 105 LYS A CA 1
ATOM 837 C C . LYS A 1 105 ? -9.716 -2.263 -15.437 1.00 97.06 105 LYS A C 1
ATOM 839 O O . LYS A 1 105 ? -9.040 -1.734 -14.546 1.00 97.06 105 LYS A O 1
ATOM 844 N N . PRO A 1 106 ? -10.166 -1.541 -16.486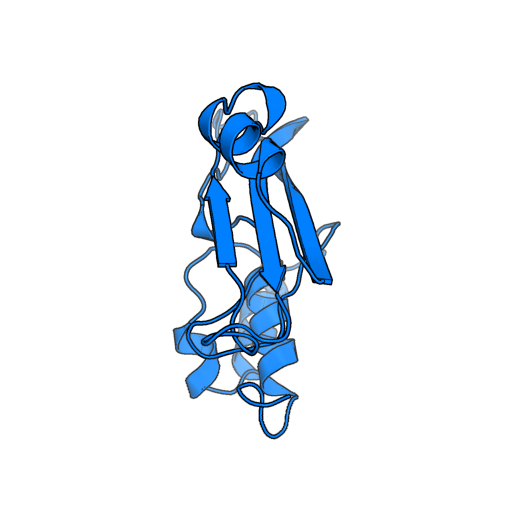 1.00 95.50 106 PRO A N 1
ATOM 845 C CA . PRO A 1 106 ? -9.828 -0.124 -16.686 1.00 95.50 106 PRO A CA 1
ATOM 846 C C . PRO A 1 106 ? -10.182 0.781 -15.498 1.00 95.50 106 PRO A C 1
ATOM 848 O O . PRO A 1 106 ? -9.442 1.708 -15.165 1.00 95.50 106 PRO A O 1
ATOM 851 N N . GLU A 1 107 ? -11.287 0.490 -14.817 1.00 95.44 107 GLU A N 1
ATOM 852 C CA . GLU A 1 107 ? -11.746 1.199 -13.626 1.00 95.44 107 GLU A CA 1
ATOM 853 C C . GLU A 1 107 ? -10.830 1.025 -12.409 1.00 95.44 107 GLU A C 1
ATOM 855 O O . GLU A 1 107 ? -10.930 1.823 -11.480 1.00 95.44 107 GLU A O 1
ATOM 860 N N . ILE A 1 108 ? -9.929 0.037 -12.421 1.00 96.62 108 ILE A N 1
ATOM 861 C CA . ILE A 1 108 ? -8.917 -0.191 -11.381 1.00 96.62 108 ILE A CA 1
ATOM 862 C C . ILE A 1 108 ? -7.584 0.448 -11.770 1.00 96.62 108 ILE A C 1
ATOM 864 O O . ILE A 1 108 ? -6.932 1.063 -10.931 1.00 96.62 108 ILE A O 1
ATOM 868 N N . VAL A 1 109 ? -7.197 0.372 -13.049 1.00 96.19 109 VAL A N 1
ATOM 869 C CA . VAL A 1 109 ? -5.926 0.936 -13.550 1.00 96.19 109 VAL A CA 1
ATOM 870 C C . VAL A 1 109 ? -5.780 2.423 -13.220 1.00 96.19 109 VAL A C 1
ATOM 872 O O . VAL A 1 109 ? -4.673 2.878 -12.947 1.00 96.19 109 VAL A O 1
ATOM 875 N N . LYS A 1 110 ? -6.886 3.176 -13.184 1.00 95.12 110 LYS A N 1
ATOM 876 C CA . LYS A 1 110 ? -6.888 4.610 -12.847 1.00 95.12 110 LYS A CA 1
ATOM 877 C C . LYS A 1 110 ? -6.339 4.942 -11.450 1.00 95.12 110 LYS A C 1
ATOM 879 O O . LYS A 1 110 ? -6.050 6.106 -11.204 1.00 95.12 110 LYS A O 1
ATOM 884 N N . TYR A 1 111 ? -6.257 3.964 -10.544 1.00 96.12 111 TYR A N 1
ATOM 885 C CA . TYR A 1 111 ? -5.737 4.151 -9.186 1.00 96.12 111 TYR A CA 1
ATOM 886 C C . TYR A 1 111 ? -4.233 3.870 -9.060 1.00 96.12 111 TYR A C 1
ATOM 888 O O . TYR A 1 111 ? -3.679 4.065 -7.985 1.00 96.12 111 TYR A O 1
ATOM 896 N N . VAL A 1 112 ? -3.575 3.401 -10.124 1.00 96.00 112 VAL A N 1
ATOM 897 C CA . VAL A 1 112 ? -2.121 3.199 -10.143 1.00 96.00 112 VAL A CA 1
ATOM 898 C C . VAL A 1 112 ? -1.439 4.562 -10.276 1.00 96.00 112 VAL A C 1
ATOM 900 O O . VAL A 1 112 ? -1.556 5.209 -11.319 1.00 96.00 112 VAL A O 1
ATOM 903 N N . GLU A 1 113 ? -0.721 4.994 -9.243 1.00 93.00 113 GLU A N 1
ATOM 904 C CA . GLU A 1 113 ? -0.075 6.317 -9.180 1.00 93.00 113 GLU A CA 1
ATOM 905 C C . GLU A 1 113 ? 1.454 6.250 -9.092 1.00 93.00 113 GLU A C 1
ATOM 907 O O . GLU A 1 113 ? 2.156 7.202 -9.444 1.00 93.00 113 GLU A O 1
ATOM 912 N N . GLY A 1 114 ? 1.983 5.151 -8.576 1.00 89.38 114 GLY A N 1
ATOM 913 C CA . GLY A 1 114 ? 3.401 4.874 -8.479 1.00 89.38 114 GLY A CA 1
ATOM 914 C C . GLY A 1 114 ? 4.000 4.314 -9.769 1.00 89.38 114 GLY A C 1
ATOM 915 O O . GLY A 1 114 ? 3.423 4.272 -10.858 1.00 89.38 114 GLY A O 1
ATOM 916 N N . SER A 1 115 ? 5.258 3.914 -9.639 1.00 87.44 115 SER A N 1
ATOM 917 C CA . SER A 1 115 ? 6.103 3.448 -10.743 1.00 87.44 115 SER A CA 1
ATOM 918 C C . SER A 1 115 ? 6.602 2.018 -10.551 1.00 87.44 115 SER A C 1
ATOM 920 O O . SER A 1 115 ? 7.364 1.520 -11.381 1.00 87.44 115 SER A O 1
ATOM 922 N N . THR A 1 116 ? 6.268 1.383 -9.427 1.00 90.81 116 THR A N 1
ATOM 923 C CA . THR A 1 116 ? 6.755 0.042 -9.102 1.00 90.81 116 THR A CA 1
ATOM 924 C C . THR A 1 116 ? 5.968 -1.036 -9.831 1.00 90.81 116 THR A C 1
ATOM 926 O O . THR A 1 116 ? 4.801 -0.894 -10.188 1.00 90.81 116 THR A O 1
ATOM 929 N N . ASP A 1 117 ? 6.643 -2.158 -10.020 1.00 91.31 117 ASP A N 1
ATOM 930 C CA . ASP A 1 117 ? 6.069 -3.421 -10.457 1.00 91.31 117 ASP A CA 1
ATOM 931 C C . ASP A 1 117 ? 4.902 -3.882 -9.587 1.00 91.31 117 ASP A C 1
ATOM 933 O O . ASP A 1 117 ? 3.848 -4.272 -10.090 1.00 91.31 117 ASP A O 1
ATOM 937 N N . TYR A 1 118 ? 5.060 -3.790 -8.275 1.00 91.25 118 TYR A N 1
ATOM 938 C CA . TYR A 1 118 ? 4.105 -4.353 -7.326 1.00 91.25 118 TYR A CA 1
ATOM 939 C C . TYR A 1 118 ? 2.761 -3.628 -7.268 1.00 91.25 118 TYR A C 1
ATOM 941 O O . TYR A 1 118 ? 1.763 -4.258 -6.932 1.00 91.25 118 TYR A O 1
ATOM 949 N N . GLU A 1 119 ? 2.704 -2.337 -7.599 1.00 95.50 119 GLU A N 1
ATOM 950 C CA . GLU A 1 119 ? 1.423 -1.628 -7.680 1.00 95.50 119 GLU A CA 1
ATOM 951 C C . GLU A 1 119 ? 0.610 -2.117 -8.882 1.00 95.50 119 GLU A C 1
ATOM 953 O O . GLU A 1 119 ? -0.599 -2.316 -8.786 1.00 95.50 119 GLU A O 1
ATOM 958 N N . VAL A 1 120 ? 1.284 -2.406 -10.001 1.00 96.62 120 VAL A N 1
ATOM 959 C CA . VAL A 1 120 ? 0.650 -3.018 -11.175 1.00 96.62 120 VAL A CA 1
ATOM 960 C C . VAL A 1 120 ? 0.211 -4.450 -10.869 1.00 96.62 120 VAL A C 1
ATOM 962 O O . VAL A 1 120 ? -0.885 -4.844 -11.260 1.00 96.62 120 VAL A O 1
ATOM 965 N N . VAL A 1 121 ? 1.011 -5.219 -10.125 1.00 96.25 121 VAL A N 1
ATOM 966 C CA . VAL A 1 121 ? 0.602 -6.551 -9.640 1.00 96.25 121 VAL A CA 1
ATOM 967 C C . VAL A 1 121 ? -0.616 -6.454 -8.718 1.00 96.25 121 VAL A C 1
ATOM 969 O O . VAL A 1 121 ? -1.534 -7.263 -8.840 1.00 96.25 121 VAL A O 1
ATOM 972 N N . TYR A 1 122 ? -0.670 -5.454 -7.836 1.00 96.94 122 TYR A N 1
ATOM 973 C CA . TYR A 1 122 ? -1.829 -5.215 -6.978 1.00 96.94 122 TYR A CA 1
ATOM 974 C C . TYR A 1 122 ? -3.071 -4.858 -7.802 1.00 96.94 122 TYR A C 1
ATOM 976 O O . TYR A 1 122 ? -4.130 -5.450 -7.602 1.00 96.94 122 TYR A O 1
ATOM 984 N N . ALA A 1 123 ? -2.940 -3.965 -8.787 1.00 97.44 123 ALA A N 1
ATOM 985 C CA . ALA A 1 123 ? -4.025 -3.630 -9.706 1.00 97.44 123 ALA A CA 1
ATOM 986 C C . ALA A 1 123 ? -4.533 -4.859 -10.471 1.00 97.44 123 ALA A C 1
ATOM 988 O O . ALA A 1 123 ? -5.744 -5.023 -10.640 1.00 97.44 123 ALA A O 1
ATOM 989 N N . LEU A 1 124 ? -3.628 -5.747 -10.892 1.00 97.19 124 LEU A N 1
ATOM 990 C CA . LEU A 1 124 ? -3.991 -7.003 -11.539 1.00 97.19 124 LEU A CA 1
ATOM 991 C C . LEU A 1 124 ? -4.774 -7.910 -10.593 1.00 97.19 124 LEU A C 1
ATOM 993 O O . LEU A 1 124 ? -5.831 -8.398 -10.988 1.00 97.19 124 LEU A O 1
ATOM 997 N N . LEU A 1 125 ? -4.295 -8.098 -9.358 1.00 96.75 125 LEU A N 1
ATOM 998 C CA . LEU A 1 125 ? -4.976 -8.891 -8.333 1.00 96.75 125 LEU A CA 1
ATOM 999 C C . LEU A 1 125 ? -6.390 -8.362 -8.076 1.00 96.75 125 LEU A C 1
ATOM 1001 O O . LEU A 1 125 ? -7.346 -9.125 -8.170 1.00 96.75 125 LEU A O 1
ATOM 1005 N N . MET A 1 126 ? -6.533 -7.058 -7.829 1.00 97.50 126 MET A N 1
ATOM 1006 C CA . MET A 1 126 ? -7.840 -6.429 -7.612 1.00 97.50 126 MET A CA 1
ATOM 1007 C C . MET A 1 126 ? -8.759 -6.578 -8.831 1.00 97.50 126 MET A C 1
ATOM 1009 O O . MET A 1 126 ? -9.971 -6.709 -8.690 1.00 97.50 126 MET A O 1
ATOM 1013 N N . SER A 1 127 ? -8.191 -6.610 -10.038 1.00 97.19 127 SER A N 1
ATOM 1014 C CA . SER A 1 127 ? -8.947 -6.849 -11.271 1.00 97.19 127 SER A CA 1
ATOM 1015 C C . SER A 1 127 ? -9.478 -8.2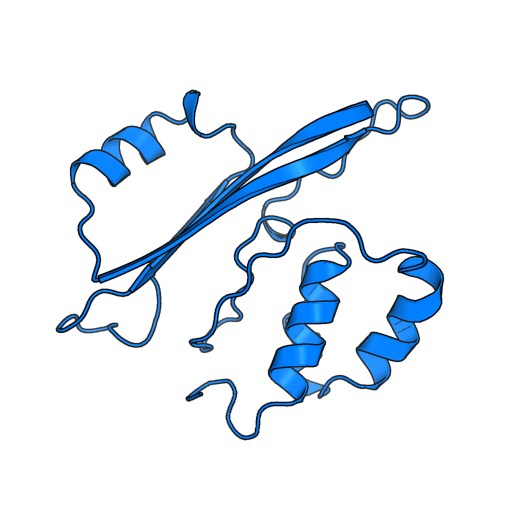71 -11.409 1.00 97.19 127 SER A C 1
ATOM 1017 O O . SER A 1 127 ? -10.412 -8.468 -12.183 1.00 97.19 127 SER A O 1
ATOM 1019 N N . GLN A 1 128 ? -8.923 -9.243 -10.679 1.00 95.88 128 GLN A N 1
ATOM 1020 C CA . GLN A 1 128 ? -9.408 -10.627 -10.687 1.00 95.88 128 GLN A CA 1
ATOM 1021 C C . GLN A 1 128 ? -10.525 -10.885 -9.670 1.00 95.88 128 GLN A C 1
ATOM 1023 O O . GLN A 1 128 ? -11.120 -11.957 -9.706 1.00 95.88 128 GLN A O 1
ATOM 1028 N N . LEU A 1 129 ? -10.808 -9.939 -8.772 1.00 95.19 129 LEU A N 1
ATOM 1029 C CA . LEU A 1 129 ? -11.905 -10.063 -7.815 1.00 95.19 129 LEU A CA 1
ATOM 1030 C C . LEU A 1 129 ? -13.229 -9.643 -8.452 1.00 95.19 129 LEU A C 1
ATOM 1032 O O . LEU A 1 129 ? -13.263 -8.750 -9.312 1.00 95.19 129 LEU A O 1
ATOM 1036 N N . ASP A 1 130 ? -14.313 -10.270 -8.007 1.00 92.56 130 ASP A N 1
ATOM 1037 C CA . ASP A 1 130 ? -15.665 -9.935 -8.445 1.00 92.56 130 ASP A CA 1
ATOM 1038 C C . ASP A 1 130 ? -16.091 -8.584 -7.856 1.00 92.56 130 ASP A C 1
ATOM 1040 O O . ASP A 1 130 ? -16.508 -7.695 -8.606 1.00 92.56 130 ASP A O 1
ATOM 1044 N N . GLU A 1 131 ? -15.885 -8.377 -6.549 1.00 90.25 131 GLU A N 1
ATOM 1045 C CA . GLU A 1 131 ? -16.242 -7.151 -5.833 1.00 90.25 131 GLU A CA 1
ATOM 1046 C C . GLU A 1 131 ? -15.070 -6.614 -4.984 1.00 90.25 131 GLU A C 1
ATOM 1048 O O . GLU A 1 131 ? -15.142 -6.606 -3.759 1.00 90.25 131 GLU A O 1
ATOM 1053 N N . PRO A 1 132 ? -14.001 -6.058 -5.587 1.00 87.94 132 PRO A N 1
ATOM 1054 C CA . PRO A 1 132 ? -12.764 -5.695 -4.872 1.00 87.94 132 PRO A CA 1
ATOM 1055 C C . PRO A 1 132 ? -12.897 -4.570 -3.820 1.00 87.94 132 PRO A C 1
ATOM 1057 O O . PRO A 1 132 ? -11.945 -4.266 -3.101 1.00 87.94 132 PRO A O 1
ATOM 1060 N N . THR A 1 133 ? -14.052 -3.904 -3.743 1.00 87.62 133 THR A N 1
ATOM 1061 C CA . THR A 1 133 ? -14.373 -2.917 -2.695 1.00 87.62 133 THR A CA 1
ATOM 1062 C C . THR A 1 133 ? -15.122 -3.524 -1.502 1.00 87.62 133 THR A C 1
ATOM 1064 O O . THR A 1 133 ? -15.342 -2.837 -0.499 1.00 87.62 133 THR A O 1
ATOM 1067 N N . LYS A 1 134 ? -15.525 -4.796 -1.600 1.00 81.31 134 LYS A N 1
ATOM 1068 C CA . LYS A 1 134 ? -16.236 -5.553 -0.560 1.00 81.31 134 LYS A CA 1
ATOM 1069 C C . LYS A 1 134 ? -15.493 -6.820 -0.137 1.00 81.31 134 LYS A C 1
ATOM 1071 O O . LYS A 1 134 ? -15.537 -7.130 1.053 1.00 81.31 134 LYS A O 1
ATOM 1076 N N . ASP A 1 135 ? -14.850 -7.490 -1.091 1.00 60.94 135 ASP A N 1
ATOM 1077 C CA . ASP A 1 135 ? -13.903 -8.598 -0.900 1.00 60.94 135 ASP A CA 1
ATOM 1078 C C . ASP A 1 135 ? -12.600 -8.103 -0.252 1.00 60.94 135 ASP A C 1
ATOM 1080 O O . ASP A 1 135 ? -12.031 -8.856 0.573 1.00 60.94 135 ASP A O 1
#

Radius of gyration: 15.97 Å; chains: 1; bounding box: 43×21×43 Å

Sequence (135 aa):
MIQLAGFSLATWSKGTLSEDYPFIYKGIKPPFYDRNLASLCERHETNVLLCHIRASGYDSLNYEAVVNENNCHPFIFPGFRLAMAHNVGVNGFKEIRLDLLNRCKPEIVKYVEGSTDYEVVYALLMSQLDEPTKD